Protein AF-A0A523KG83-F1 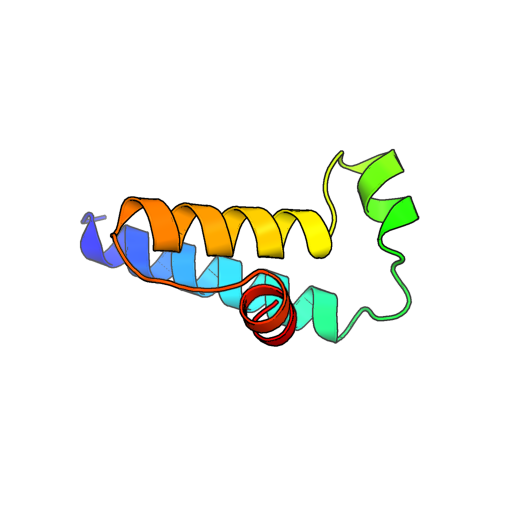(afdb_monomer_lite)

Secondary structure (DSSP, 8-state):
--HHHHHHHHHHHHHHHHHHHHH-TTS-HHHHHHHHS--HHHHHHHHHHHHHTTT----HHHHHHH-

Structure (mmCIF, N/CA/C/O backbone):
data_AF-A0A523KG83-F1
#
_entry.id   AF-A0A523KG83-F1
#
loop_
_atom_site.group_PDB
_atom_site.id
_atom_site.type_symbol
_atom_site.label_atom_id
_atom_site.label_alt_id
_atom_site.label_comp_id
_atom_site.label_asym_id
_atom_site.label_entity_id
_atom_site.label_seq_id
_atom_site.pdbx_PDB_ins_code
_atom_site.Cartn_x
_atom_site.Cartn_y
_atom_site.Cartn_z
_atom_site.occupancy
_atom_site.B_iso_or_equiv
_atom_site.auth_seq_id
_atom_site.auth_comp_id
_atom_site.auth_asym_id
_atom_site.auth_atom_id
_atom_site.pdbx_PDB_model_num
ATOM 1 N N . MET A 1 1 ? -15.609 16.563 8.120 1.00 80.50 1 MET A N 1
ATOM 2 C CA . MET A 1 1 ? -15.623 15.117 7.847 1.00 80.50 1 MET A CA 1
ATOM 3 C C . MET A 1 1 ? -15.463 14.430 9.182 1.00 80.50 1 MET A C 1
ATOM 5 O O . MET A 1 1 ? -14.650 14.905 9.965 1.00 80.50 1 MET A O 1
ATOM 9 N N . ASP A 1 2 ? -16.294 13.442 9.491 1.00 96.94 2 ASP A N 1
ATOM 10 C CA . ASP A 1 2 ? -16.116 12.632 10.694 1.00 96.94 2 ASP A CA 1
ATOM 11 C C . ASP A 1 2 ? -14.968 11.628 10.507 1.00 96.94 2 ASP A C 1
ATOM 13 O O . ASP A 1 2 ? -14.540 11.349 9.385 1.00 96.94 2 ASP A O 1
ATOM 17 N N . GLU A 1 3 ? -14.464 11.113 11.623 1.00 97.44 3 GLU A N 1
ATOM 18 C CA . GLU A 1 3 ? -13.308 10.216 11.660 1.00 97.44 3 GLU A CA 1
ATOM 19 C C . GLU A 1 3 ? -13.549 8.917 10.881 1.00 97.44 3 GLU A C 1
ATOM 21 O O . GLU A 1 3 ? -12.654 8.435 10.190 1.00 97.44 3 GLU A O 1
ATOM 26 N N . HIS A 1 4 ? -14.769 8.378 10.922 1.00 97.75 4 HIS A N 1
ATOM 27 C CA . HIS A 1 4 ? -15.093 7.144 10.215 1.00 97.75 4 HIS A CA 1
ATOM 28 C C . HIS A 1 4 ? -15.036 7.346 8.699 1.00 97.75 4 HIS A C 1
ATOM 30 O O . HIS A 1 4 ? -14.327 6.612 8.011 1.00 97.75 4 HIS A O 1
ATOM 36 N N . THR A 1 5 ? -15.683 8.400 8.195 1.00 98.19 5 THR A N 1
ATOM 37 C CA . THR A 1 5 ? -15.606 8.770 6.775 1.00 98.19 5 THR A CA 1
ATOM 38 C C . THR A 1 5 ? -14.158 9.011 6.333 1.00 98.19 5 THR A C 1
ATOM 40 O O . THR A 1 5 ? -13.772 8.621 5.231 1.00 98.19 5 THR A O 1
ATOM 43 N N . GLN A 1 6 ? -13.325 9.628 7.179 1.00 98.31 6 GLN A N 1
ATOM 44 C CA . GLN A 1 6 ? -11.911 9.841 6.864 1.00 98.31 6 GLN A CA 1
ATOM 45 C C . GLN A 1 6 ? -11.160 8.516 6.666 1.00 98.31 6 GLN A C 1
ATOM 47 O O . GLN A 1 6 ? -10.486 8.345 5.648 1.00 98.31 6 GLN A O 1
ATOM 52 N N . ILE A 1 7 ? -11.319 7.571 7.596 1.00 98.00 7 ILE A N 1
ATOM 53 C CA . ILE A 1 7 ? -10.678 6.250 7.540 1.00 98.00 7 ILE A CA 1
ATOM 54 C C . ILE A 1 7 ? -11.096 5.491 6.273 1.00 98.00 7 ILE A C 1
ATOM 56 O O . ILE A 1 7 ? -10.260 4.870 5.612 1.00 98.00 7 ILE A O 1
ATOM 60 N N . GLU A 1 8 ? -12.377 5.547 5.897 1.00 98.44 8 GLU A N 1
ATOM 61 C CA . GLU A 1 8 ? -12.867 4.885 4.684 1.00 98.44 8 GLU A CA 1
ATOM 62 C C . GLU A 1 8 ? -12.229 5.450 3.410 1.00 98.44 8 GLU A C 1
ATOM 64 O O . GLU A 1 8 ? -11.848 4.683 2.517 1.00 98.44 8 GLU A O 1
ATOM 69 N N . LEU A 1 9 ? -12.072 6.775 3.335 1.00 98.62 9 LEU A N 1
ATOM 70 C CA . LEU A 1 9 ? -11.431 7.443 2.202 1.00 98.62 9 LEU A CA 1
ATOM 71 C C . LEU A 1 9 ? -9.932 7.136 2.125 1.00 98.62 9 LEU A C 1
ATOM 73 O O . LEU A 1 9 ? -9.431 6.842 1.039 1.00 98.62 9 LEU A O 1
ATOM 77 N N . GLU A 1 10 ? -9.223 7.149 3.254 1.00 98.44 10 GLU A N 1
ATOM 78 C CA . GLU A 1 10 ? -7.803 6.781 3.326 1.00 98.44 10 GLU A CA 1
ATOM 79 C C . GLU A 1 10 ? -7.589 5.326 2.885 1.00 98.44 10 GLU A C 1
ATOM 81 O O . GLU A 1 10 ? -6.732 5.041 2.043 1.00 98.44 10 GLU A O 1
ATOM 86 N N . ALA A 1 11 ? -8.430 4.407 3.367 1.00 98.25 11 ALA A N 1
ATOM 87 C CA . ALA A 1 11 ? -8.382 3.006 2.971 1.00 98.25 11 ALA A CA 1
ATOM 88 C C . ALA A 1 11 ? -8.717 2.814 1.479 1.00 98.25 11 ALA A C 1
ATOM 90 O O . ALA A 1 11 ? -8.097 1.988 0.806 1.00 98.25 11 ALA A O 1
ATOM 91 N N . ALA A 1 12 ? -9.674 3.574 0.934 1.00 98.62 12 ALA A N 1
ATOM 92 C CA . ALA A 1 12 ? -10.008 3.540 -0.490 1.00 98.62 12 ALA A CA 1
ATOM 93 C C . ALA A 1 12 ? -8.855 4.049 -1.368 1.00 98.62 12 ALA A C 1
ATOM 95 O O . ALA A 1 12 ? -8.527 3.410 -2.369 1.00 98.62 12 ALA A O 1
ATOM 96 N N . ALA A 1 13 ? -8.205 5.145 -0.972 1.00 98.75 13 ALA A N 1
ATOM 97 C CA . ALA A 1 13 ? -7.040 5.681 -1.668 1.00 98.75 13 ALA A CA 1
ATOM 98 C C . ALA A 1 13 ? -5.857 4.700 -1.636 1.00 98.75 13 ALA A C 1
ATOM 100 O O . ALA A 1 13 ? -5.219 4.476 -2.666 1.00 98.75 13 ALA A O 1
ATOM 101 N N . PHE A 1 14 ? -5.602 4.057 -0.491 1.00 98.56 14 PHE A N 1
ATOM 102 C CA . PHE A 1 14 ? -4.548 3.050 -0.374 1.00 98.56 14 PHE A CA 1
ATOM 103 C C . PHE A 1 14 ? -4.809 1.833 -1.270 1.00 98.56 14 PHE A C 1
ATOM 105 O O . PHE A 1 14 ? -3.926 1.429 -2.024 1.00 98.56 14 PHE A O 1
ATOM 112 N N . ARG A 1 15 ? -6.039 1.297 -1.274 1.00 98.44 15 ARG A N 1
ATOM 113 C CA . ARG A 1 15 ? -6.424 0.204 -2.188 1.00 98.44 15 ARG A CA 1
ATOM 114 C C . ARG A 1 15 ? -6.242 0.588 -3.656 1.00 98.44 15 ARG A C 1
ATOM 116 O O . ARG A 1 15 ? -5.805 -0.240 -4.449 1.00 98.44 15 ARG A O 1
ATOM 123 N N . HIS A 1 16 ? -6.545 1.835 -4.017 1.00 98.62 16 HIS A N 1
ATOM 124 C CA . HIS A 1 16 ? -6.330 2.324 -5.376 1.00 98.62 16 HIS A CA 1
ATOM 125 C C . HIS A 1 16 ? -4.840 2.392 -5.739 1.00 98.62 16 HIS A C 1
ATOM 127 O O . HIS A 1 16 ? -4.462 1.959 -6.824 1.00 98.62 16 HIS A O 1
ATOM 133 N N . LEU A 1 17 ? -3.985 2.879 -4.831 1.00 98.25 17 LEU A N 1
ATOM 134 C CA . LEU A 1 17 ? -2.532 2.886 -5.027 1.00 98.25 17 LEU A CA 1
ATOM 135 C C . LEU A 1 17 ? -1.983 1.468 -5.227 1.00 98.25 17 LEU A C 1
ATOM 137 O O . LEU A 1 17 ? -1.200 1.246 -6.148 1.00 98.25 17 LEU A O 1
ATOM 141 N N . VAL A 1 18 ? -2.396 0.521 -4.381 1.00 97.94 18 VAL A N 1
ATOM 142 C CA . VAL A 1 18 ? -1.991 -0.888 -4.485 1.00 97.94 18 VAL A CA 1
ATOM 143 C C . VAL A 1 18 ? -2.397 -1.459 -5.845 1.00 97.94 18 VAL A C 1
ATOM 145 O O . VAL A 1 18 ? -1.531 -1.914 -6.588 1.00 97.94 18 VAL A O 1
ATOM 148 N N . GLY A 1 19 ? -3.671 -1.326 -6.232 1.00 98.12 19 GLY A N 1
ATOM 149 C CA . GLY A 1 19 ? -4.150 -1.790 -7.539 1.00 98.12 19 GLY A CA 1
ATOM 150 C C . GLY A 1 19 ? -3.394 -1.156 -8.711 1.00 98.12 19 GLY A C 1
ATOM 151 O O . GLY A 1 19 ? -2.950 -1.852 -9.621 1.00 98.12 19 GLY A O 1
ATOM 152 N N . PHE A 1 20 ? -3.137 0.153 -8.654 1.00 98.12 20 PHE A N 1
ATOM 153 C CA . PHE A 1 20 ? -2.339 0.842 -9.668 1.00 98.12 20 PHE A CA 1
ATOM 154 C C . PHE A 1 20 ? -0.910 0.281 -9.770 1.00 98.12 20 PHE A C 1
ATOM 156 O O . PHE A 1 20 ? -0.399 0.074 -10.870 1.00 98.12 20 PHE A O 1
ATOM 163 N N . LEU A 1 21 ? -0.249 0.009 -8.641 1.00 97.56 21 LEU A N 1
ATOM 164 C CA . LEU A 1 21 ? 1.109 -0.545 -8.619 1.00 97.56 21 LEU A CA 1
ATOM 165 C C . LEU A 1 21 ? 1.174 -2.014 -9.060 1.00 97.56 21 LEU A C 1
ATOM 167 O O . LEU A 1 21 ? 2.226 -2.426 -9.563 1.00 97.56 21 LEU A O 1
ATOM 171 N N . GLN A 1 22 ? 0.093 -2.778 -8.880 1.00 96.44 22 GLN A N 1
ATOM 172 C CA . GLN A 1 22 ? -0.062 -4.141 -9.398 1.00 96.44 22 GLN A CA 1
ATOM 173 C C . GLN A 1 22 ? -0.229 -4.145 -10.922 1.00 96.44 22 GLN A C 1
ATOM 175 O O . GLN A 1 22 ? 0.367 -4.979 -11.597 1.00 96.44 22 GLN A O 1
ATOM 180 N N . GLU A 1 23 ? -0.969 -3.183 -11.481 1.00 97.94 23 GLU A N 1
ATOM 181 C CA . GLU A 1 23 ? -1.092 -3.007 -12.935 1.00 97.94 23 GLU A CA 1
ATOM 182 C C . GLU A 1 23 ? 0.206 -2.483 -13.573 1.00 97.94 23 GLU A C 1
ATOM 184 O O . GLU A 1 23 ? 0.563 -2.863 -14.689 1.00 97.94 23 GLU A O 1
ATOM 189 N N . LYS A 1 24 ? 0.945 -1.618 -12.867 1.00 97.06 24 LYS A N 1
ATOM 190 C CA . LYS A 1 24 ? 2.217 -1.027 -13.319 1.00 97.06 24 LYS A CA 1
ATOM 191 C C . LYS A 1 24 ? 3.419 -1.927 -13.052 1.00 97.06 24 LYS A C 1
ATOM 193 O O . LYS A 1 24 ? 4.372 -1.540 -12.372 1.00 97.06 24 LYS A O 1
ATOM 198 N N . THR A 1 25 ? 3.389 -3.139 -13.601 1.00 95.50 25 THR A N 1
ATOM 199 C CA . THR A 1 25 ? 4.467 -4.133 -13.442 1.00 95.50 25 THR A CA 1
ATOM 200 C C . THR A 1 25 ? 5.794 -3.706 -14.076 1.00 95.50 25 THR A C 1
ATOM 202 O O . THR A 1 25 ? 6.839 -4.258 -13.744 1.00 95.50 25 THR A O 1
ATOM 205 N N . ASP A 1 26 ? 5.767 -2.736 -14.992 1.00 97.25 26 ASP A N 1
ATOM 206 C CA . ASP A 1 26 ? 6.941 -2.128 -15.622 1.00 97.25 26 ASP A CA 1
ATOM 207 C C . ASP A 1 26 ? 7.757 -1.254 -14.656 1.00 97.25 26 ASP A C 1
ATOM 209 O O . ASP A 1 26 ? 8.963 -1.089 -14.836 1.00 97.25 26 ASP A O 1
ATOM 213 N N . VAL A 1 27 ? 7.126 -0.735 -13.601 1.00 97.00 27 VAL A N 1
ATOM 214 C CA . VAL A 1 27 ? 7.787 0.095 -12.592 1.00 97.00 27 VAL A CA 1
ATOM 215 C C . VAL A 1 27 ? 8.496 -0.795 -11.575 1.00 97.00 27 VAL A C 1
ATOM 217 O O . VAL A 1 27 ? 7.848 -1.451 -10.753 1.00 97.00 27 VAL A O 1
ATOM 220 N N . GLN A 1 28 ? 9.830 -0.800 -11.576 1.00 97.56 28 GLN A N 1
ATOM 221 C CA . GLN A 1 28 ? 10.596 -1.645 -10.664 1.00 97.56 28 GLN A CA 1
ATOM 222 C C . GLN A 1 28 ? 10.633 -1.080 -9.241 1.00 97.56 28 GLN A C 1
ATOM 224 O O . GLN A 1 28 ? 10.663 0.129 -9.011 1.00 97.56 28 GLN A O 1
ATOM 229 N N . ASN A 1 29 ? 10.703 -1.972 -8.250 1.00 97.81 29 ASN A N 1
ATOM 230 C CA . ASN A 1 29 ? 10.856 -1.562 -6.852 1.00 97.81 29 ASN A CA 1
ATOM 231 C C . ASN A 1 29 ? 12.149 -0.764 -6.611 1.00 97.81 29 ASN A C 1
ATOM 233 O O . ASN A 1 29 ? 12.143 0.132 -5.774 1.00 97.81 29 ASN A O 1
ATOM 237 N N . ILE A 1 30 ? 13.236 -1.062 -7.334 1.00 98.00 30 ILE A N 1
ATOM 238 C CA . ILE A 1 30 ? 14.495 -0.317 -7.204 1.00 98.00 30 ILE A CA 1
ATOM 239 C C . ILE A 1 30 ? 14.352 1.132 -7.686 1.00 98.00 30 ILE A C 1
ATOM 241 O O . ILE A 1 30 ? 14.860 2.038 -7.031 1.00 98.00 30 ILE A O 1
ATOM 245 N N . ASP A 1 31 ? 13.598 1.365 -8.761 1.00 98.00 31 ASP A N 1
ATOM 246 C CA . ASP A 1 31 ? 13.357 2.711 -9.285 1.00 98.00 31 ASP A CA 1
ATOM 247 C C . ASP A 1 31 ? 12.520 3.533 -8.303 1.00 98.00 31 ASP A C 1
ATOM 249 O O . ASP A 1 31 ? 12.865 4.673 -7.993 1.00 98.00 31 ASP A O 1
ATOM 253 N N . LEU A 1 32 ? 11.469 2.925 -7.738 1.00 97.88 32 LEU A N 1
ATOM 254 C CA . LEU A 1 32 ? 10.661 3.545 -6.685 1.00 97.88 32 LEU A CA 1
ATOM 255 C C . LEU A 1 32 ? 11.501 3.870 -5.443 1.00 97.88 32 LEU A C 1
ATOM 257 O O . LEU A 1 32 ? 11.417 4.981 -4.922 1.00 97.88 32 LEU A O 1
ATOM 261 N N . MET A 1 33 ? 12.357 2.943 -5.003 1.00 98.25 33 MET A N 1
ATOM 262 C CA . MET A 1 33 ? 13.249 3.178 -3.866 1.00 98.25 33 MET A CA 1
ATOM 263 C C . MET A 1 33 ? 14.212 4.337 -4.122 1.00 98.25 33 MET A C 1
ATOM 265 O O . MET A 1 33 ? 14.370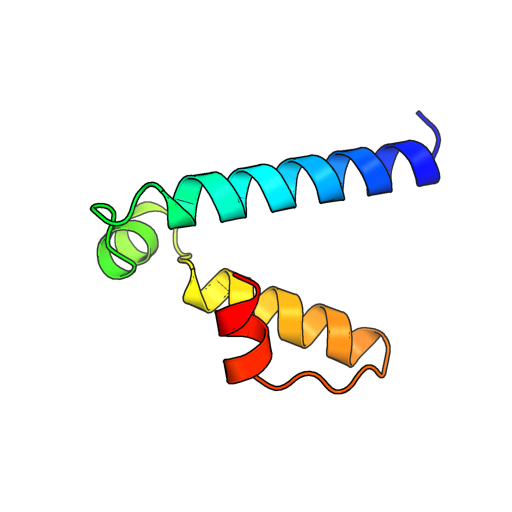 5.192 -3.255 1.00 98.25 33 MET A O 1
ATOM 269 N N . ASN A 1 34 ? 14.837 4.381 -5.297 1.00 97.88 34 ASN A N 1
ATOM 270 C CA . ASN A 1 34 ? 15.810 5.417 -5.632 1.00 97.88 34 ASN A CA 1
ATOM 271 C C . ASN A 1 34 ? 15.164 6.799 -5.784 1.00 97.88 34 ASN A C 1
ATOM 273 O O . ASN A 1 34 ? 15.782 7.800 -5.430 1.00 97.88 34 ASN A O 1
ATOM 277 N N . LEU A 1 35 ? 13.938 6.859 -6.3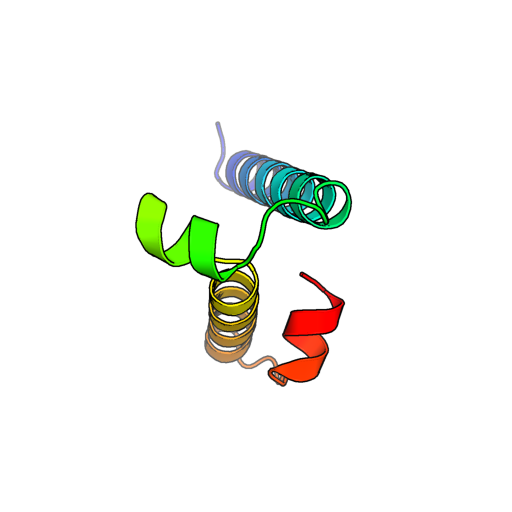12 1.00 97.69 35 LEU A N 1
ATOM 278 C CA . LEU A 1 35 ? 13.248 8.120 -6.574 1.00 97.69 35 LEU A CA 1
ATOM 279 C C . LEU A 1 35 ? 12.469 8.639 -5.359 1.00 97.69 35 LEU A C 1
ATOM 281 O O . LEU A 1 35 ? 12.539 9.823 -5.045 1.00 97.69 35 LEU A O 1
ATOM 285 N N . ALA A 1 36 ? 11.701 7.767 -4.706 1.00 97.25 36 ALA A N 1
ATOM 286 C CA . ALA A 1 36 ? 10.708 8.136 -3.697 1.00 97.25 36 ALA A CA 1
ATOM 287 C C . ALA A 1 36 ? 11.038 7.624 -2.285 1.00 97.25 36 ALA A C 1
ATOM 289 O O . ALA A 1 36 ? 10.335 7.964 -1.335 1.00 97.25 36 ALA A O 1
ATOM 290 N N . GLY A 1 37 ? 12.079 6.801 -2.121 1.00 97.62 37 GLY A N 1
ATOM 291 C CA . GLY A 1 37 ? 12.478 6.258 -0.818 1.00 97.62 37 GLY A CA 1
ATOM 292 C C . GLY A 1 37 ? 11.579 5.136 -0.282 1.00 97.62 37 GLY A C 1
ATOM 293 O O . GLY A 1 37 ? 11.773 4.701 0.852 1.00 97.62 37 GLY A O 1
ATOM 294 N N . PHE A 1 38 ? 10.620 4.642 -1.072 1.00 98.25 38 PHE A N 1
ATOM 295 C CA . PHE A 1 38 ? 9.795 3.477 -0.740 1.00 98.25 38 PHE A CA 1
ATOM 296 C C . PHE A 1 38 ? 9.448 2.673 -1.998 1.00 98.25 38 PHE A C 1
ATOM 298 O O . PHE A 1 38 ? 9.555 3.170 -3.113 1.00 98.25 38 PHE A O 1
ATOM 305 N N . CYS A 1 39 ? 9.010 1.426 -1.828 1.00 98.38 39 CYS A N 1
ATOM 306 C CA . CYS A 1 39 ? 8.496 0.580 -2.909 1.00 98.38 39 CYS A CA 1
ATOM 307 C C . CYS A 1 39 ? 7.405 -0.370 -2.389 1.00 98.38 39 CYS A C 1
ATOM 309 O O . CYS A 1 39 ? 7.023 -0.288 -1.221 1.00 98.38 39 CYS A O 1
ATOM 311 N N . ARG A 1 40 ? 6.940 -1.317 -3.218 1.00 98.25 40 ARG A N 1
ATOM 312 C CA . ARG A 1 40 ? 5.907 -2.305 -2.839 1.00 98.25 40 ARG A CA 1
ATOM 313 C C . ARG A 1 40 ? 6.282 -3.095 -1.580 1.00 98.25 40 ARG A C 1
ATOM 315 O O . ARG A 1 40 ? 5.485 -3.198 -0.661 1.00 98.25 40 ARG A O 1
ATOM 322 N N . ASN A 1 41 ? 7.541 -3.522 -1.462 1.00 98.19 41 ASN A N 1
ATOM 323 C CA . ASN A 1 41 ? 8.028 -4.230 -0.269 1.00 98.19 41 ASN A CA 1
ATOM 324 C C . ASN A 1 41 ? 7.939 -3.378 1.011 1.00 98.19 41 ASN A C 1
ATOM 326 O O . ASN A 1 41 ? 7.744 -3.912 2.100 1.00 98.19 41 ASN A O 1
ATOM 330 N N . CYS A 1 42 ? 8.105 -2.056 0.901 1.00 98.31 42 CYS A N 1
ATOM 331 C CA . CYS A 1 42 ? 7.932 -1.149 2.036 1.00 98.31 42 CYS A CA 1
ATOM 332 C C . CYS A 1 42 ? 6.463 -1.090 2.458 1.00 98.31 42 CYS A C 1
ATOM 334 O O . CYS A 1 42 ? 6.187 -1.168 3.650 1.00 98.31 42 CYS A O 1
ATOM 336 N N . LEU A 1 43 ? 5.538 -1.033 1.492 1.00 98.19 43 LEU A N 1
ATOM 337 C CA . LEU A 1 43 ? 4.100 -1.072 1.760 1.00 98.19 43 LEU A CA 1
ATOM 338 C C . LEU A 1 43 ? 3.701 -2.376 2.468 1.00 98.19 43 LEU A C 1
ATOM 340 O O . LEU A 1 43 ? 2.984 -2.315 3.462 1.00 98.19 43 LEU A O 1
ATOM 344 N N . SER A 1 44 ? 4.231 -3.530 2.041 1.00 98.44 44 SER A N 1
ATOM 345 C CA . SER A 1 44 ? 4.006 -4.816 2.724 1.00 98.44 44 SER A CA 1
ATOM 346 C C . SER A 1 44 ? 4.492 -4.788 4.174 1.00 98.44 44 SER A C 1
ATOM 348 O O . SER A 1 44 ? 3.776 -5.216 5.074 1.00 98.44 44 SER A O 1
ATOM 350 N N . LYS A 1 45 ? 5.674 -4.214 4.439 1.00 98.19 45 LYS A N 1
ATOM 351 C CA . LYS A 1 45 ? 6.181 -4.061 5.815 1.00 98.19 45 LYS A CA 1
ATOM 352 C C . LYS A 1 45 ? 5.307 -3.141 6.662 1.00 98.19 45 LYS A C 1
ATOM 354 O O . LYS A 1 45 ? 5.096 -3.432 7.833 1.00 98.19 45 LYS A O 1
ATOM 359 N N . TRP A 1 46 ? 4.811 -2.041 6.097 1.00 98.31 46 TRP A N 1
ATOM 360 C CA . TRP A 1 46 ? 3.920 -1.126 6.814 1.00 98.31 46 TRP A CA 1
ATOM 361 C C . TRP A 1 46 ? 2.572 -1.776 7.121 1.00 98.31 46 TRP A C 1
ATOM 363 O O . TRP A 1 46 ? 2.066 -1.620 8.227 1.00 98.31 46 TRP A O 1
ATOM 373 N N . TYR A 1 47 ? 2.021 -2.542 6.176 1.00 98.06 47 TYR A N 1
ATOM 374 C CA . TYR A 1 47 ? 0.775 -3.279 6.369 1.00 98.06 47 TYR A CA 1
ATOM 375 C C . TYR A 1 47 ? 0.912 -4.336 7.476 1.00 98.06 47 TYR A C 1
ATOM 377 O O . TYR A 1 47 ? 0.076 -4.405 8.375 1.00 98.06 47 TYR A O 1
ATOM 385 N N . MET A 1 48 ? 2.013 -5.094 7.460 1.00 98.06 48 MET A N 1
ATOM 386 C CA . MET A 1 48 ? 2.371 -6.055 8.507 1.00 98.06 48 MET A CA 1
ATOM 387 C C . MET A 1 48 ? 2.516 -5.383 9.881 1.00 98.06 48 MET A C 1
ATOM 389 O O . MET A 1 48 ? 1.860 -5.793 10.832 1.00 98.06 48 MET A O 1
ATOM 393 N N . ALA A 1 49 ? 3.290 -4.298 9.981 1.00 97.69 49 ALA A N 1
ATOM 394 C CA . ALA A 1 49 ? 3.468 -3.566 11.239 1.00 97.69 49 ALA A CA 1
ATOM 395 C C . ALA A 1 49 ? 2.139 -3.005 11.785 1.00 97.69 49 ALA A C 1
ATOM 397 O O . ALA A 1 49 ? 1.863 -3.093 12.978 1.00 97.69 49 ALA A O 1
ATOM 398 N N . ALA A 1 50 ? 1.268 -2.493 10.911 1.00 97.56 50 ALA A N 1
ATOM 399 C CA . ALA A 1 50 ? -0.057 -2.012 11.299 1.00 97.56 50 ALA A CA 1
ATOM 400 C C . ALA A 1 50 ? -0.982 -3.138 11.809 1.00 97.56 50 ALA A C 1
ATOM 402 O O . ALA A 1 50 ? -1.883 -2.875 12.615 1.00 97.56 50 ALA A O 1
ATOM 403 N N . ALA A 1 51 ? -0.793 -4.376 11.339 1.00 97.62 51 ALA A N 1
ATOM 404 C CA . ALA A 1 51 ? -1.470 -5.558 11.869 1.00 97.62 51 ALA A CA 1
ATOM 405 C C . ALA A 1 51 ? -0.908 -5.940 13.251 1.00 97.62 51 ALA A C 1
ATOM 407 O O . ALA A 1 51 ? -1.684 -6.128 14.192 1.00 97.62 51 ALA A O 1
ATOM 408 N N . GLU A 1 52 ? 0.419 -5.947 13.406 1.00 97.06 52 GLU A N 1
ATOM 409 C CA . GLU A 1 52 ? 1.102 -6.229 14.677 1.00 97.06 52 GLU A CA 1
ATOM 410 C C . GLU A 1 52 ? 0.681 -5.260 15.794 1.00 97.06 52 GLU A C 1
ATOM 412 O O . GLU A 1 52 ? 0.371 -5.697 16.902 1.00 97.06 52 GLU A O 1
ATOM 417 N N . GLU A 1 53 ? 0.571 -3.959 15.502 1.00 97.31 53 GLU A N 1
ATOM 418 C CA . GLU A 1 53 ? 0.084 -2.937 16.448 1.00 97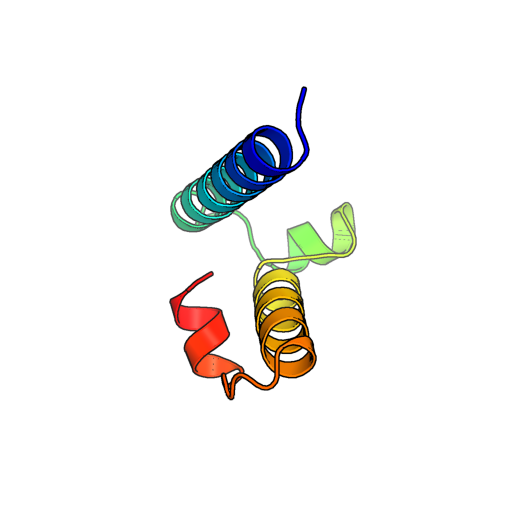.31 53 GLU A CA 1
ATOM 419 C C . GLU A 1 53 ? -1.336 -3.216 16.967 1.00 97.31 53 GLU A C 1
ATOM 421 O O . GLU A 1 53 ? -1.709 -2.783 18.058 1.00 97.31 53 GLU A O 1
ATOM 426 N N . ARG A 1 54 ? -2.133 -3.963 16.197 1.00 96.56 54 ARG A N 1
ATOM 427 C CA . ARG A 1 54 ? -3.498 -4.376 16.549 1.00 96.56 54 ARG A CA 1
ATOM 428 C C . ARG A 1 54 ? -3.555 -5.786 17.143 1.00 96.56 54 ARG A C 1
ATOM 430 O O . ARG A 1 54 ? -4.647 -6.298 17.375 1.00 96.56 54 ARG A O 1
ATOM 437 N N . GLY A 1 55 ? -2.403 -6.414 17.387 1.00 97.38 55 GLY A N 1
ATOM 438 C CA . GLY A 1 55 ? -2.307 -7.788 17.879 1.00 97.38 55 GLY A CA 1
ATOM 439 C C . GLY A 1 55 ? -2.745 -8.838 16.856 1.00 97.38 55 GLY A C 1
ATOM 440 O O . GLY A 1 55 ? -3.093 -9.953 17.242 1.00 97.38 55 GLY A O 1
ATOM 441 N N . ILE A 1 56 ? -2.764 -8.491 15.567 1.00 97.88 56 ILE A N 1
ATOM 442 C CA . ILE A 1 56 ? -3.107 -9.400 14.473 1.00 97.88 56 ILE A CA 1
ATOM 443 C C . ILE A 1 56 ? -1.806 -9.997 13.937 1.00 97.88 56 ILE A C 1
ATOM 445 O O . ILE A 1 56 ? -0.920 -9.268 13.499 1.00 97.88 56 ILE A O 1
ATOM 449 N N . THR A 1 57 ? -1.688 -11.324 13.969 1.00 95.38 57 THR A N 1
ATOM 450 C CA . THR A 1 57 ? -0.566 -12.024 13.336 1.00 95.38 57 THR A CA 1
ATOM 451 C C . THR A 1 57 ? -0.765 -12.022 11.826 1.00 95.38 57 THR A C 1
ATOM 453 O O . THR A 1 57 ? -1.742 -12.582 11.336 1.00 95.38 57 THR A O 1
ATOM 456 N N . LEU A 1 58 ? 0.160 -11.379 11.121 1.00 96.31 58 LEU A N 1
ATOM 457 C CA . LEU A 1 58 ? 0.276 -11.381 9.670 1.00 96.31 58 LEU A CA 1
ATOM 458 C C . LEU A 1 58 ? 1.764 -11.491 9.357 1.00 96.31 58 LEU A C 1
ATOM 460 O O . LEU A 1 58 ? 2.544 -10.690 9.873 1.00 96.31 58 LEU A O 1
ATOM 464 N N . ASP A 1 59 ? 2.173 -12.477 8.572 1.00 96.25 59 ASP A N 1
ATOM 465 C CA . ASP A 1 59 ? 3.567 -12.597 8.169 1.00 96.25 59 ASP A CA 1
ATOM 466 C C . ASP A 1 59 ? 3.896 -11.721 6.947 1.00 96.25 59 ASP A C 1
ATOM 468 O O . ASP A 1 59 ? 3.041 -11.092 6.314 1.00 96.25 59 ASP A O 1
ATOM 472 N N . TYR A 1 60 ? 5.187 -11.621 6.637 1.00 96.75 60 TYR A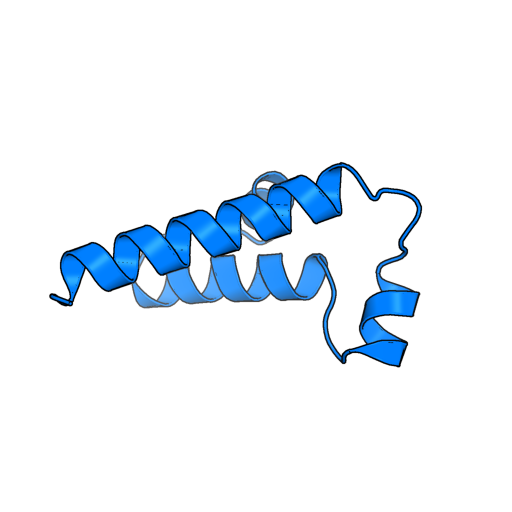 N 1
ATOM 473 C CA . TYR A 1 60 ? 5.649 -10.770 5.547 1.00 96.75 60 TYR A CA 1
ATOM 474 C C . TYR A 1 60 ? 5.230 -11.284 4.162 1.00 96.75 60 TYR A C 1
ATOM 476 O O . TYR A 1 60 ? 5.071 -10.470 3.254 1.00 96.75 60 TYR A O 1
ATOM 484 N N . GLU A 1 61 ? 5.063 -12.595 3.977 1.00 97.44 61 GLU A N 1
ATOM 485 C CA . GLU A 1 61 ? 4.645 -13.146 2.687 1.00 97.44 61 GLU A CA 1
ATOM 486 C C . GLU A 1 61 ? 3.149 -12.920 2.469 1.00 97.44 61 GLU A C 1
ATOM 488 O 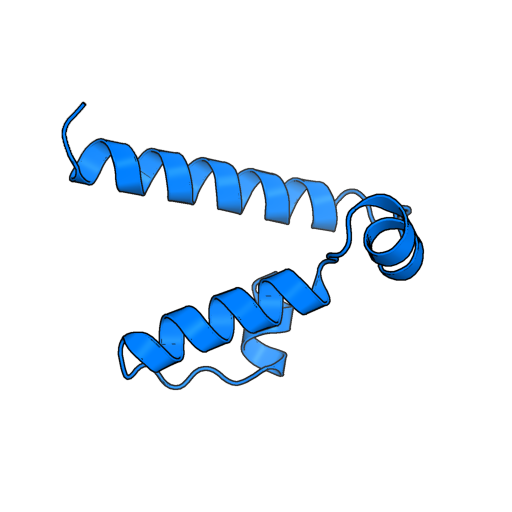O . GLU A 1 61 ? 2.766 -12.422 1.414 1.00 97.44 61 GLU A O 1
ATOM 493 N N . GLU A 1 62 ? 2.326 -13.126 3.498 1.00 97.50 62 GLU A N 1
ATOM 494 C CA . GLU A 1 62 ? 0.905 -12.769 3.494 1.00 97.50 62 GLU A CA 1
ATOM 495 C C . GLU A 1 62 ? 0.719 -11.275 3.178 1.00 97.50 62 GLU A C 1
ATOM 497 O O . GLU A 1 62 ? -0.092 -10.892 2.333 1.00 97.50 62 GLU A O 1
ATOM 502 N N . ALA A 1 63 ? 1.530 -10.403 3.785 1.00 97.56 63 ALA A N 1
ATOM 503 C CA . ALA A 1 63 ? 1.500 -8.971 3.492 1.00 97.56 63 ALA A CA 1
ATOM 504 C C . ALA A 1 63 ? 1.959 -8.625 2.060 1.00 97.56 63 ALA A C 1
ATOM 506 O O . ALA A 1 63 ? 1.588 -7.576 1.532 1.00 97.56 63 ALA A O 1
ATOM 507 N N . ARG A 1 64 ? 2.778 -9.463 1.419 1.00 97.44 64 ARG A N 1
ATOM 508 C CA . ARG A 1 64 ? 3.175 -9.307 0.008 1.00 97.44 64 ARG A CA 1
ATOM 509 C C . ARG A 1 64 ? 2.127 -9.833 -0.963 1.00 97.44 64 ARG A C 1
ATOM 511 O O . ARG A 1 64 ? 2.086 -9.354 -2.084 1.00 97.44 64 ARG A O 1
ATOM 518 N N . GLU A 1 65 ? 1.298 -10.789 -0.565 1.00 96.62 65 GLU A N 1
ATOM 519 C CA . GLU A 1 65 ? 0.164 -11.233 -1.383 1.00 96.62 65 GLU A CA 1
ATOM 520 C C . GLU A 1 65 ? -0.963 -10.189 -1.411 1.00 96.62 65 GLU A C 1
ATOM 522 O O . GLU A 1 65 ? -1.687 -10.079 -2.399 1.00 96.62 65 GLU A O 1
ATOM 527 N N . ILE A 1 66 ? -1.096 -9.400 -0.339 1.00 95.69 66 ILE A N 1
ATOM 528 C CA . ILE A 1 66 ? -2.091 -8.322 -0.231 1.00 95.69 66 ILE A CA 1
ATOM 529 C C . ILE A 1 66 ? -1.691 -7.073 -1.040 1.00 95.69 66 ILE A C 1
ATOM 531 O O . ILE A 1 66 ? -2.566 -6.382 -1.567 1.00 95.69 66 ILE A O 1
ATOM 535 N N . ILE A 1 67 ? -0.391 -6.764 -1.101 1.00 96.06 67 ILE A N 1
ATOM 536 C CA . ILE A 1 67 ? 0.186 -5.556 -1.723 1.00 96.06 67 ILE A CA 1
ATOM 537 C C . ILE A 1 67 ? 0.699 -5.857 -3.130 1.00 96.06 67 ILE A C 1
ATOM 539 O O . ILE A 1 67 ? 0.186 -5.243 -4.090 1.00 96.06 67 ILE A O 1
#

Radius of gyration: 13.31 Å; chains: 1; bounding box: 32×28×34 Å

Sequence (67 aa):
MDEHTQIELEAAAFRHLVGFLQEKTDVQNIDLMNLAGFCRNCLSKWYMAAAEERGITLDYEEAREII

pLDDT: mean 97.4, std 2.22, range [80.5, 98.75]

Foldseek 3Di:
DDPVVVVVVVVVVVLVVVVVVVVPPVDDQVNCCVPPVGGLLNQLVVVCVVCVVVVHDDDSVNSSVSD